Protein AF-A0A2V8G2F6-F1 (afdb_monomer)

Radius of gyration: 14.03 Å; Cα contacts (8 Å, |Δi|>4): 228; chains: 1; bounding box: 32×33×35 Å

Solvent-accessible surface area (backbone atoms only — not comparable to full-atom values): 7040 Å² total; per-residue (Å²): 129,65,71,66,58,60,50,50,53,51,51,52,51,50,36,41,77,71,60,78,42,78,86,69,62,59,50,78,46,72,48,61,94,46,42,44,93,40,75,35,31,38,31,31,35,62,82,81,71,41,81,75,43,78,34,64,50,87,74,31,76,54,9,48,74,60,50,52,82,45,64,42,50,57,74,88,54,50,32,36,55,61,83,57,67,45,78,57,62,73,46,76,55,100,60,41,62,27,32,36,30,41,34,76,36,71,91,45,16,44,40,26,54,85,58,67,41,59,52,60,59,132

Structure (mmCIF, N/CA/C/O backbone):
data_AF-A0A2V8G2F6-F1
#
_entry.id   AF-A0A2V8G2F6-F1
#
loop_
_atom_site.group_PDB
_atom_site.id
_atom_site.type_symbol
_atom_site.label_atom_id
_atom_site.label_alt_id
_atom_site.label_comp_id
_atom_site.label_asym_id
_atom_site.label_entity_id
_atom_site.label_seq_id
_atom_site.pdbx_PDB_ins_code
_atom_site.Cartn_x
_atom_site.Cartn_y
_atom_site.Cartn_z
_atom_site.occupancy
_atom_site.B_iso_or_equiv
_atom_site.auth_seq_id
_atom_site.auth_comp_id
_atom_site.auth_asym_id
_atom_site.auth_atom_id
_atom_site.pdbx_PDB_model_num
ATOM 1 N N . MET A 1 1 ? 5.505 10.254 16.893 1.00 55.22 1 MET A N 1
ATOM 2 C CA . MET A 1 1 ? 5.004 9.137 16.060 1.00 55.22 1 MET A CA 1
ATOM 3 C C . MET A 1 1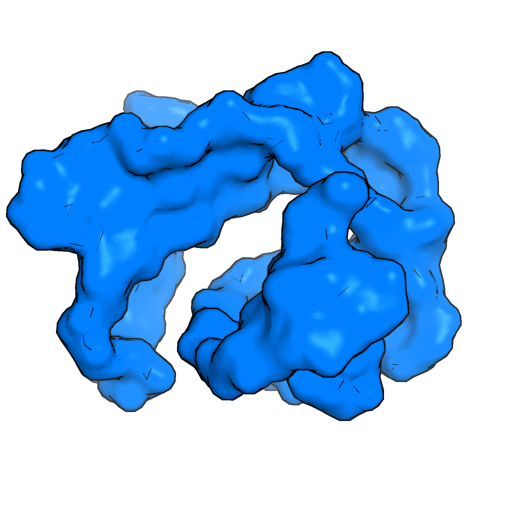 ? 5.912 8.970 14.851 1.00 55.22 1 MET A C 1
ATOM 5 O O . MET A 1 1 ? 6.422 9.984 14.381 1.00 55.22 1 MET A O 1
ATOM 9 N N . PRO A 1 2 ? 6.149 7.742 14.357 1.00 80.44 2 PRO A N 1
ATOM 10 C CA . PRO A 1 2 ? 6.891 7.535 13.115 1.00 80.44 2 PRO A CA 1
ATOM 11 C C . PRO A 1 2 ? 6.259 8.325 11.960 1.00 80.44 2 PRO A C 1
ATOM 13 O O . PRO A 1 2 ? 5.035 8.357 11.828 1.00 80.44 2 PRO A O 1
ATOM 16 N N . LYS A 1 3 ? 7.093 8.954 11.122 1.00 91.44 3 LYS A N 1
ATOM 17 C CA . LYS A 1 3 ? 6.681 9.879 10.047 1.00 91.44 3 LYS A CA 1
ATOM 18 C C . LYS A 1 3 ? 5.606 9.295 9.117 1.00 91.44 3 LYS A C 1
ATOM 20 O O . LYS A 1 3 ? 4.714 10.022 8.689 1.00 91.44 3 LYS A O 1
ATOM 25 N N . VAL A 1 4 ? 5.669 7.991 8.835 1.00 94.00 4 VAL A N 1
ATOM 26 C CA . VAL A 1 4 ? 4.733 7.300 7.933 1.00 94.00 4 VAL A CA 1
ATOM 27 C C . VAL A 1 4 ? 3.283 7.332 8.426 1.00 94.00 4 VAL A C 1
ATOM 29 O O . VAL A 1 4 ? 2.383 7.546 7.623 1.00 94.00 4 VAL A O 1
ATOM 32 N N . PHE A 1 5 ? 3.036 7.210 9.734 1.00 93.81 5 PHE A N 1
ATOM 33 C CA . PHE A 1 5 ? 1.669 7.200 10.269 1.00 93.81 5 PHE A CA 1
ATOM 34 C C . PHE A 1 5 ? 1.022 8.581 10.201 1.00 93.81 5 PHE A C 1
ATOM 36 O O . PHE A 1 5 ? -0.143 8.696 9.832 1.00 93.81 5 PHE A O 1
ATOM 43 N N . SER A 1 6 ? 1.785 9.640 10.483 1.00 93.94 6 SER A N 1
ATOM 44 C CA . SER A 1 6 ? 1.308 11.015 10.311 1.00 93.94 6 SER A CA 1
ATOM 45 C C . SER A 1 6 ? 0.955 11.311 8.851 1.00 93.94 6 SER A C 1
ATOM 47 O O . SER A 1 6 ? -0.083 11.914 8.587 1.00 93.94 6 SER A O 1
ATOM 49 N N . LEU A 1 7 ? 1.774 10.841 7.902 1.00 95.44 7 LEU A N 1
ATOM 50 C CA . LEU A 1 7 ? 1.480 10.963 6.472 1.00 95.44 7 LEU A CA 1
ATOM 51 C C . LEU A 1 7 ? 0.229 10.170 6.076 1.00 95.44 7 LEU A C 1
ATOM 53 O O . LEU A 1 7 ? -0.623 10.705 5.374 1.00 95.44 7 LEU A O 1
ATOM 57 N N . ALA A 1 8 ? 0.090 8.932 6.554 1.00 96.12 8 ALA A N 1
ATOM 58 C CA . ALA A 1 8 ? -1.058 8.083 6.249 1.00 96.12 8 ALA A CA 1
ATOM 59 C C . ALA A 1 8 ? -2.375 8.660 6.790 1.00 96.12 8 ALA A C 1
ATOM 61 O O . ALA A 1 8 ? -3.371 8.690 6.072 1.00 96.12 8 ALA A O 1
ATOM 62 N N . LEU A 1 9 ? -2.378 9.165 8.028 1.00 94.62 9 LEU A N 1
ATOM 63 C CA . LEU A 1 9 ? -3.550 9.808 8.626 1.00 94.62 9 LEU A CA 1
ATOM 64 C C . LEU A 1 9 ? -3.941 11.082 7.874 1.00 94.62 9 LEU A C 1
ATOM 66 O O . LEU A 1 9 ? -5.120 11.288 7.594 1.00 94.62 9 LEU A O 1
ATOM 70 N N . HIS A 1 10 ? -2.959 11.911 7.507 1.00 96.00 10 HIS A N 1
ATOM 71 C CA . HIS A 1 10 ? -3.211 13.108 6.709 1.00 96.00 10 HIS A CA 1
ATOM 72 C C . HIS A 1 10 ? -3.809 12.751 5.342 1.00 96.00 10 HIS A C 1
ATOM 74 O O . HIS A 1 10 ? -4.860 13.270 4.976 1.00 96.00 10 HIS A O 1
ATOM 80 N N . ALA A 1 11 ? -3.195 11.803 4.632 1.00 95.62 11 ALA A N 1
ATOM 81 C CA . ALA A 1 11 ? -3.676 11.300 3.351 1.00 95.62 11 ALA A CA 1
ATOM 82 C C . ALA A 1 11 ? -5.112 10.752 3.426 1.00 95.62 11 ALA A C 1
ATOM 84 O O . ALA A 1 11 ? -5.950 11.092 2.589 1.00 95.62 11 ALA A O 1
ATOM 85 N N . ALA A 1 12 ? -5.413 9.942 4.444 1.00 95.38 12 ALA A N 1
ATOM 86 C CA . ALA A 1 12 ? -6.749 9.397 4.662 1.00 95.38 12 ALA A CA 1
ATOM 87 C C . ALA A 1 12 ? -7.778 10.506 4.933 1.00 95.38 12 ALA A C 1
ATOM 89 O O . ALA A 1 12 ? -8.849 10.512 4.325 1.00 95.38 12 ALA A O 1
ATOM 90 N N . ALA A 1 13 ? -7.442 11.479 5.787 1.00 95.38 13 ALA A N 1
ATOM 91 C CA . ALA A 1 13 ? -8.304 12.624 6.065 1.00 95.38 13 ALA A CA 1
ATOM 92 C C . ALA A 1 13 ? -8.579 13.453 4.800 1.00 95.38 13 ALA A C 1
ATOM 94 O O . ALA A 1 13 ? -9.722 13.834 4.548 1.00 95.38 13 ALA A O 1
ATOM 95 N N . THR A 1 14 ? -7.563 13.680 3.962 1.00 97.12 14 THR A N 1
ATOM 96 C CA . THR A 1 14 ? -7.721 14.369 2.674 1.00 97.12 14 THR A CA 1
ATOM 97 C C . THR A 1 14 ? -8.632 13.597 1.721 1.00 97.12 14 THR A C 1
ATOM 99 O O . THR A 1 14 ? -9.515 14.205 1.119 1.00 97.12 14 THR A O 1
ATOM 102 N N . ALA A 1 15 ? -8.475 12.275 1.603 1.00 96.75 15 ALA A N 1
ATOM 103 C CA . ALA A 1 15 ? -9.334 11.446 0.752 1.00 96.75 15 ALA A CA 1
ATOM 104 C C . ALA A 1 15 ? -10.807 11.484 1.202 1.00 96.75 15 ALA A C 1
ATOM 106 O O . ALA A 1 15 ? -11.713 11.570 0.370 1.00 96.75 15 ALA A O 1
ATOM 107 N N . VAL A 1 16 ? -11.058 11.491 2.516 1.00 96.50 16 VAL A N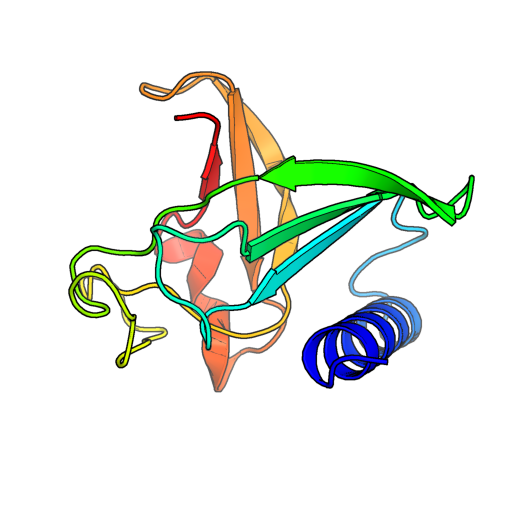 1
ATOM 108 C CA . VAL A 1 16 ? -12.411 11.657 3.075 1.00 96.50 16 VAL A CA 1
ATOM 109 C C . VAL A 1 16 ? -12.961 13.057 2.794 1.00 96.50 16 VAL A C 1
ATOM 111 O O . VAL A 1 16 ? -14.092 13.186 2.326 1.00 96.50 16 VAL A O 1
ATOM 114 N N . ALA A 1 17 ? -12.168 14.111 3.012 1.00 96.94 17 ALA A N 1
ATOM 115 C CA . ALA A 1 17 ? -12.586 15.493 2.761 1.00 96.94 17 ALA A CA 1
ATOM 116 C C . ALA A 1 17 ? -12.942 15.742 1.284 1.00 96.94 17 ALA A C 1
ATOM 118 O O . ALA A 1 17 ? -13.877 16.482 0.981 1.00 96.94 17 ALA A O 1
ATOM 119 N N . ARG A 1 18 ? -12.231 15.078 0.366 1.00 96.50 18 ARG A N 1
ATOM 120 C CA . ARG A 1 18 ? -12.485 15.110 -1.083 1.00 96.50 18 ARG A CA 1
ATOM 121 C C . ARG A 1 18 ? -13.646 14.220 -1.528 1.00 96.50 18 ARG A C 1
ATOM 123 O O . ARG A 1 18 ? -14.039 14.293 -2.686 1.00 96.50 18 ARG A O 1
ATOM 130 N N . ARG A 1 19 ? -14.218 13.424 -0.615 1.00 96.00 19 ARG A N 1
ATOM 131 C CA . ARG A 1 19 ? -15.259 12.415 -0.881 1.00 96.00 19 ARG A CA 1
ATOM 132 C C . ARG A 1 19 ? -14.811 11.294 -1.826 1.00 96.00 19 ARG A C 1
ATOM 134 O O . ARG A 1 19 ? -15.652 10.598 -2.387 1.00 96.00 19 ARG A O 1
ATOM 141 N N . ASP A 1 20 ? -13.504 11.068 -1.949 1.00 95.31 20 ASP A N 1
ATOM 142 C CA . ASP A 1 20 ? -12.953 9.940 -2.710 1.00 95.31 20 ASP A CA 1
ATOM 143 C C . ASP A 1 20 ? -13.276 8.600 -2.015 1.00 95.31 20 ASP A C 1
ATOM 145 O O . ASP A 1 20 ? -13.478 7.563 -2.662 1.00 95.31 20 ASP A O 1
ATOM 149 N N . VAL A 1 21 ? -13.373 8.641 -0.679 1.00 94.00 21 VAL A N 1
ATOM 150 C CA . VAL A 1 21 ? -13.805 7.546 0.198 1.00 94.00 21 VAL A CA 1
ATOM 151 C C . VAL A 1 21 ? -14.800 8.091 1.222 1.00 94.00 21 VAL A C 1
ATOM 153 O O . VAL A 1 21 ? -14.556 9.123 1.840 1.00 94.00 21 VAL A O 1
ATOM 156 N N . THR A 1 22 ? -15.918 7.393 1.430 1.00 92.06 22 THR A N 1
ATOM 157 C CA . THR A 1 22 ? -16.924 7.769 2.438 1.00 92.06 22 THR A CA 1
ATOM 158 C C . THR A 1 22 ? -16.854 6.800 3.613 1.00 92.06 22 THR A C 1
ATOM 160 O O . THR A 1 22 ? -17.004 5.599 3.413 1.00 92.06 22 THR A O 1
ATOM 163 N N . SER A 1 23 ? -16.624 7.322 4.823 1.00 89.62 23 SER A N 1
ATOM 164 C CA . SER A 1 23 ? -16.613 6.562 6.086 1.00 89.62 23 SER A CA 1
ATOM 165 C C . SER A 1 23 ? -15.805 5.251 6.029 1.00 89.62 23 SER A C 1
ATOM 167 O O . SER A 1 23 ? -16.376 4.173 6.223 1.00 89.62 23 SER A O 1
ATOM 169 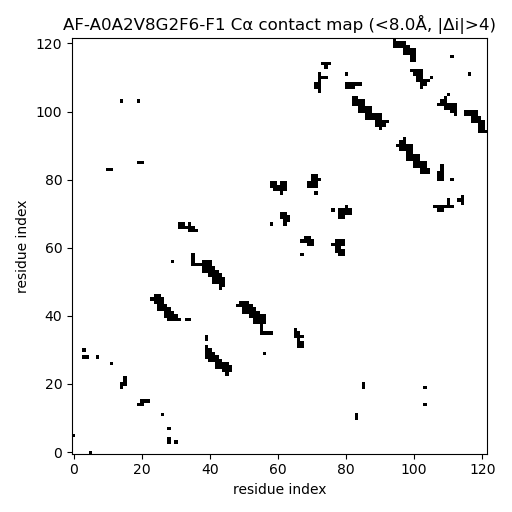N N . PRO A 1 24 ? -14.486 5.312 5.749 1.00 93.38 24 PRO A N 1
ATOM 170 C CA . PRO A 1 24 ? -13.653 4.115 5.675 1.00 93.38 24 PRO A CA 1
ATOM 171 C C . PRO A 1 24 ? -13.697 3.337 6.994 1.00 93.38 24 PRO A C 1
ATOM 173 O O . PRO A 1 24 ? -13.551 3.913 8.069 1.00 93.38 24 PRO A O 1
ATOM 176 N N . ALA A 1 25 ? -13.882 2.019 6.909 1.00 94.69 25 ALA A N 1
ATOM 177 C CA . ALA A 1 25 ? -13.861 1.148 8.084 1.00 94.69 25 ALA A CA 1
ATOM 178 C C . ALA A 1 25 ? -12.433 0.885 8.582 1.00 94.69 25 ALA A C 1
ATOM 180 O O . ALA A 1 25 ? -12.215 0.748 9.779 1.00 94.69 25 ALA A O 1
ATOM 181 N N . THR A 1 26 ? -11.461 0.837 7.668 1.00 96.88 26 THR A N 1
ATOM 182 C CA . THR A 1 26 ? -10.070 0.492 7.978 1.00 96.88 26 THR A CA 1
ATOM 183 C C . THR A 1 26 ? -9.082 1.423 7.291 1.00 96.88 26 THR A C 1
ATOM 185 O O . THR A 1 26 ? -9.335 1.871 6.170 1.00 96.88 26 THR A O 1
ATOM 188 N N . LEU A 1 27 ? -7.915 1.624 7.904 1.00 97.50 27 LEU A N 1
ATOM 189 C CA . LEU A 1 27 ? -6.749 2.257 7.286 1.00 97.50 27 LEU A CA 1
ATOM 190 C C . LEU A 1 27 ? -5.617 1.239 7.162 1.00 97.50 27 LEU A C 1
ATOM 192 O O . LEU A 1 27 ? -5.140 0.715 8.165 1.00 97.50 27 LEU A O 1
ATOM 196 N N . THR A 1 28 ? -5.172 0.985 5.932 1.00 97.75 28 THR A N 1
ATOM 197 C CA . THR A 1 28 ? -3.990 0.156 5.660 1.00 97.75 28 THR A CA 1
ATOM 198 C C . THR A 1 28 ? -2.786 1.045 5.372 1.00 97.75 28 THR A C 1
ATOM 200 O O . THR A 1 28 ? -2.868 1.945 4.538 1.00 97.75 28 THR A O 1
ATOM 203 N N . VAL A 1 29 ? -1.664 0.786 6.039 1.00 98.12 29 VAL A N 1
ATOM 204 C CA . VAL A 1 29 ? -0.415 1.541 5.896 1.00 98.12 29 VAL A CA 1
ATOM 205 C C . VAL A 1 29 ? 0.702 0.588 5.499 1.00 98.12 29 VAL A C 1
ATOM 207 O O . VAL A 1 29 ? 0.917 -0.413 6.177 1.00 98.12 29 VAL A O 1
ATOM 210 N N . ILE A 1 30 ? 1.431 0.912 4.428 1.00 98.00 30 ILE A N 1
ATOM 211 C CA . ILE A 1 30 ? 2.647 0.197 4.028 1.00 98.00 30 ILE A CA 1
ATOM 212 C C . ILE A 1 30 ? 3.830 1.163 4.045 1.00 98.00 30 ILE A C 1
ATOM 214 O O . ILE A 1 30 ? 3.822 2.166 3.335 1.00 98.00 30 ILE A O 1
ATOM 218 N N . ASP A 1 31 ? 4.864 0.851 4.825 1.00 97.88 31 ASP A N 1
ATOM 219 C CA . ASP A 1 31 ? 6.090 1.648 4.893 1.00 97.88 31 ASP A CA 1
ATOM 220 C C . ASP A 1 31 ? 7.199 1.052 4.020 1.00 97.88 31 ASP A C 1
ATOM 222 O O . ASP A 1 31 ? 8.010 0.231 4.456 1.00 97.88 31 ASP A O 1
ATOM 226 N N . PHE A 1 32 ? 7.265 1.499 2.767 1.00 97.50 32 PHE A N 1
ATOM 227 C CA . PHE A 1 32 ? 8.306 1.065 1.837 1.00 97.50 32 PHE A CA 1
ATOM 228 C C . PHE A 1 32 ? 9.704 1.635 2.126 1.00 97.50 32 PHE A C 1
ATOM 230 O O . PHE A 1 32 ? 10.655 1.200 1.480 1.00 97.50 32 PHE A O 1
ATOM 237 N N . SER A 1 33 ? 9.877 2.520 3.118 1.00 97.00 33 SER A N 1
ATOM 238 C CA . SER A 1 33 ? 11.221 2.906 3.583 1.00 97.00 33 SER A CA 1
ATOM 239 C C . SER A 1 33 ? 11.923 1.785 4.361 1.00 97.00 33 SER A C 1
ATOM 241 O O . SER A 1 33 ? 13.129 1.846 4.600 1.00 97.00 33 SER A O 1
ATOM 243 N N . ARG A 1 34 ? 11.181 0.733 4.730 1.00 97.62 34 ARG A N 1
ATOM 244 C CA . ARG A 1 34 ? 11.683 -0.428 5.466 1.00 97.62 34 ARG A CA 1
ATOM 245 C C . ARG A 1 34 ? 11.867 -1.643 4.548 1.00 97.62 34 ARG A C 1
ATOM 247 O O . ARG A 1 34 ? 11.091 -1.812 3.604 1.00 97.62 34 ARG A O 1
ATOM 254 N N . PRO A 1 35 ? 12.839 -2.537 4.813 1.00 98.00 35 PRO A N 1
ATOM 255 C CA . PRO A 1 35 ? 13.031 -3.759 4.030 1.00 98.00 35 PRO A CA 1
ATOM 256 C C . PRO A 1 35 ? 11.835 -4.723 4.122 1.00 98.00 35 PRO A C 1
ATOM 258 O O . PRO A 1 35 ? 11.149 -4.774 5.143 1.00 98.00 35 PRO A O 1
ATOM 261 N N . SER A 1 36 ? 11.616 -5.542 3.088 1.00 97.62 36 SER A N 1
ATOM 262 C CA . SER A 1 36 ? 10.536 -6.546 3.016 1.00 97.62 36 SER A CA 1
ATOM 263 C C . SER A 1 36 ? 10.625 -7.647 4.068 1.00 97.62 36 SER A C 1
ATOM 265 O O . SER A 1 36 ? 9.650 -8.352 4.295 1.00 97.62 36 SER A O 1
ATOM 267 N N . THR A 1 37 ? 11.782 -7.788 4.709 1.00 97.75 37 THR A N 1
ATOM 268 C CA . THR A 1 37 ? 12.042 -8.715 5.816 1.00 97.75 37 THR A CA 1
ATOM 269 C C . THR A 1 37 ? 11.630 -8.154 7.176 1.00 97.75 37 THR A C 1
ATOM 271 O O . THR A 1 37 ? 11.847 -8.801 8.196 1.00 97.75 37 THR A O 1
ATOM 274 N N . THR A 1 38 ? 11.057 -6.950 7.217 1.00 97.81 38 THR A N 1
ATOM 275 C CA . THR A 1 38 ? 10.576 -6.316 8.446 1.00 97.81 38 THR A CA 1
ATOM 276 C C . THR A 1 38 ? 9.086 -6.031 8.349 1.00 97.81 38 THR A C 1
ATOM 278 O O . THR A 1 38 ? 8.585 -5.711 7.268 1.00 97.81 38 THR A O 1
ATOM 281 N N . ARG A 1 39 ? 8.376 -6.145 9.481 1.00 97.81 39 ARG A N 1
ATOM 282 C CA . ARG A 1 39 ? 6.949 -5.814 9.560 1.00 97.81 39 ARG A CA 1
ATOM 283 C C . ARG A 1 39 ? 6.752 -4.357 9.180 1.00 97.81 39 ARG A C 1
ATOM 285 O O . ARG A 1 39 ? 7.282 -3.469 9.848 1.00 97.81 39 ARG A O 1
ATOM 292 N N . ARG A 1 40 ? 6.062 -4.140 8.067 1.00 97.81 40 ARG A N 1
ATOM 293 C CA . ARG A 1 40 ? 5.901 -2.825 7.436 1.00 97.81 40 ARG A CA 1
ATOM 294 C C . ARG A 1 40 ? 4.515 -2.628 6.831 1.00 97.81 40 ARG A C 1
ATOM 296 O O . ARG A 1 40 ? 4.331 -1.673 6.087 1.00 97.81 40 ARG A O 1
ATOM 303 N N . LEU A 1 41 ? 3.590 -3.544 7.108 1.00 98.06 41 LEU A N 1
ATOM 304 C CA . LEU A 1 41 ? 2.171 -3.449 6.806 1.00 98.06 41 LEU A CA 1
ATOM 305 C C . LEU A 1 41 ? 1.418 -3.363 8.130 1.00 98.06 41 LEU A C 1
ATOM 307 O O . LEU A 1 41 ? 1.611 -4.217 8.992 1.00 98.06 41 LEU A O 1
ATOM 311 N N . TRP A 1 42 ? 0.540 -2.374 8.256 1.00 98.19 42 TRP A N 1
ATOM 312 C CA . TRP A 1 42 ? -0.394 -2.261 9.370 1.00 98.19 42 TRP A CA 1
ATOM 313 C C . TRP A 1 42 ? -1.809 -2.058 8.847 1.00 98.19 42 TRP A C 1
ATOM 315 O O . TRP A 1 42 ? -2.006 -1.313 7.886 1.00 98.19 42 TRP A O 1
ATOM 325 N N . VAL A 1 43 ? -2.788 -2.678 9.497 1.00 97.69 43 VAL A N 1
ATOM 326 C CA . VAL A 1 43 ? -4.213 -2.419 9.266 1.00 97.69 43 VAL A CA 1
ATOM 327 C C . VAL A 1 43 ? -4.835 -1.989 10.581 1.00 97.69 43 VAL A C 1
ATOM 329 O O . VAL A 1 43 ? -4.754 -2.716 11.568 1.00 97.69 43 VAL A O 1
ATOM 332 N N . TYR A 1 44 ? -5.456 -0.817 10.581 1.00 97.62 44 TYR A N 1
ATOM 333 C CA . TYR A 1 44 ? -6.187 -0.276 11.720 1.00 97.62 44 TYR A CA 1
ATOM 334 C C . TYR A 1 44 ? -7.683 -0.318 11.453 1.00 97.62 44 TYR A C 1
ATOM 336 O O . TYR A 1 44 ? -8.111 0.024 10.348 1.00 97.62 44 TYR A O 1
ATOM 344 N N . ASP A 1 45 ? -8.464 -0.671 12.468 1.00 96.94 45 ASP A N 1
ATOM 345 C CA . ASP A 1 45 ? -9.900 -0.419 12.489 1.00 96.94 45 ASP A CA 1
ATOM 346 C C . ASP A 1 45 ? -10.129 1.044 12.891 1.00 96.94 45 ASP A C 1
ATOM 348 O O . ASP A 1 45 ? -9.650 1.511 13.925 1.00 96.94 45 ASP A O 1
ATOM 352 N N . LEU A 1 46 ? -10.825 1.802 12.045 1.00 94.56 46 LEU A N 1
ATOM 353 C CA . LEU A 1 46 ? -11.057 3.232 12.253 1.00 94.56 46 LEU A CA 1
ATOM 354 C C . LEU A 1 46 ? -12.269 3.526 13.142 1.00 94.56 46 LEU A C 1
ATOM 356 O O . LEU A 1 46 ? -12.502 4.685 13.467 1.00 94.56 46 LEU A O 1
ATOM 360 N N . ARG A 1 47 ? -13.047 2.514 13.535 1.00 93.00 47 ARG A N 1
ATOM 361 C CA . ARG A 1 47 ? -14.155 2.654 14.487 1.00 93.00 47 ARG A CA 1
ATOM 362 C C . ARG A 1 47 ? -13.679 2.410 15.913 1.00 93.00 47 ARG A C 1
ATOM 364 O O . ARG A 1 47 ? -14.022 3.192 16.792 1.00 93.00 47 ARG A O 1
ATOM 371 N N . SER A 1 48 ? -12.903 1.347 16.139 1.00 96.06 48 SER A N 1
ATOM 372 C CA . SER A 1 48 ? -12.332 1.044 17.460 1.00 96.06 48 SER A CA 1
ATOM 373 C C . SER A 1 48 ? -10.996 1.744 17.720 1.00 96.06 48 SER A C 1
ATOM 375 O O . SER A 1 48 ? -10.579 1.847 18.869 1.00 96.06 48 SER A O 1
ATOM 377 N N . HIS A 1 49 ? -10.344 2.261 16.672 1.00 93.25 49 HIS A N 1
ATOM 378 C CA . HIS A 1 49 ? -8.985 2.816 16.714 1.00 93.25 49 HIS A CA 1
ATOM 379 C C . HIS A 1 49 ? -7.915 1.787 17.116 1.00 93.25 49 HIS A C 1
ATOM 381 O O . HIS A 1 49 ? -6.857 2.148 17.637 1.00 93.25 49 HIS A O 1
ATOM 387 N N . GLU A 1 50 ? -8.166 0.505 16.857 1.00 97.06 50 GLU A N 1
ATOM 388 C CA . GLU A 1 50 ? -7.263 -0.583 17.222 1.00 97.06 50 GLU A CA 1
ATOM 389 C C . GLU A 1 50 ? -6.436 -1.074 16.033 1.00 97.06 50 GLU A C 1
ATOM 391 O O . GLU A 1 50 ? -6.851 -1.025 14.871 1.00 97.06 50 GLU A O 1
ATOM 396 N N . LEU A 1 51 ? -5.239 -1.574 16.338 1.00 97.44 51 LEU A N 1
ATOM 397 C CA . LEU A 1 51 ? -4.408 -2.294 15.383 1.00 97.44 51 LEU A CA 1
ATOM 398 C C . LEU A 1 51 ? -4.979 -3.704 15.187 1.00 97.44 51 LEU A C 1
ATOM 400 O O . LEU A 1 51 ? -4.997 -4.499 16.121 1.00 97.44 51 LEU A O 1
ATOM 404 N N . VAL A 1 52 ? -5.400 -4.013 13.964 1.00 97.88 52 VAL A N 1
ATOM 405 C CA . VAL A 1 52 ? -5.979 -5.311 13.588 1.00 97.88 52 VAL A CA 1
ATOM 406 C C . VAL A 1 52 ? -4.915 -6.260 13.046 1.00 97.88 52 VAL A C 1
ATOM 408 O O . VAL A 1 52 ? -4.953 -7.458 13.312 1.00 97.88 52 VAL A O 1
ATOM 411 N N . LEU A 1 53 ? -3.960 -5.735 12.275 1.00 97.06 53 LEU A N 1
ATOM 412 C CA . LEU A 1 53 ? -2.900 -6.525 11.652 1.00 97.06 53 LEU A CA 1
ATOM 413 C C . LEU A 1 53 ? -1.586 -5.758 11.665 1.00 97.06 53 LEU A C 1
ATOM 415 O O . LEU A 1 53 ? -1.553 -4.588 11.294 1.00 97.06 53 LEU A O 1
ATOM 419 N N . GLU A 1 54 ? -0.503 -6.453 11.996 1.00 97.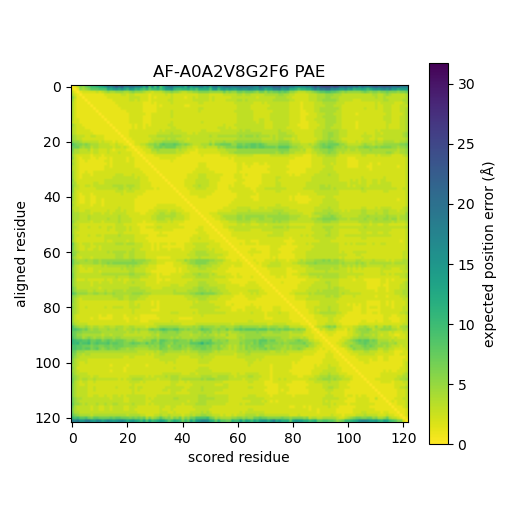88 54 GLU A N 1
ATOM 420 C CA . GLU A 1 54 ? 0.864 -6.031 11.717 1.00 97.88 54 GLU A CA 1
ATOM 421 C C . GLU A 1 54 ? 1.617 -7.187 11.053 1.00 97.88 54 GLU A C 1
ATOM 423 O O . GLU A 1 54 ? 1.786 -8.245 11.661 1.00 97.88 54 GLU A O 1
ATOM 428 N N . ASP A 1 55 ? 2.096 -6.985 9.825 1.00 97.44 55 ASP A N 1
ATOM 429 C CA . ASP A 1 55 ? 2.701 -8.071 9.053 1.00 97.44 55 ASP A CA 1
ATOM 430 C C . ASP A 1 55 ? 3.821 -7.620 8.096 1.00 97.44 55 ASP A C 1
ATOM 432 O O . ASP A 1 55 ? 4.129 -6.433 7.914 1.00 97.44 55 ASP A O 1
ATOM 436 N N . LEU A 1 56 ? 4.478 -8.612 7.502 1.00 97.75 56 LEU A N 1
ATOM 437 C CA . LEU A 1 56 ? 5.327 -8.485 6.330 1.00 97.75 56 LEU A CA 1
ATOM 438 C C . LEU A 1 56 ? 4.465 -8.214 5.090 1.00 97.75 56 LEU A C 1
ATOM 440 O O . LEU A 1 56 ? 3.308 -8.608 4.998 1.00 97.75 56 LEU A O 1
ATOM 444 N N . VAL A 1 57 ? 5.055 -7.562 4.091 1.00 97.56 57 VAL A N 1
ATOM 445 C CA . VAL A 1 57 ? 4.418 -7.384 2.780 1.00 97.56 57 VAL A CA 1
ATOM 446 C C . VAL A 1 57 ? 5.482 -7.297 1.700 1.00 97.56 57 VAL A C 1
ATOM 448 O O . VAL A 1 57 ? 6.542 -6.688 1.896 1.00 97.56 57 VAL A O 1
ATOM 451 N N . SER A 1 58 ? 5.216 -7.912 0.553 1.00 95.94 58 SER A N 1
ATOM 452 C CA . SER A 1 58 ? 6.079 -7.860 -0.624 1.00 95.94 58 SER A CA 1
ATOM 453 C C . SER A 1 58 ? 5.909 -6.538 -1.390 1.00 95.94 58 SER A C 1
ATOM 455 O O . SER A 1 58 ? 5.110 -5.675 -1.033 1.00 95.94 58 SER A O 1
ATOM 457 N N . HIS A 1 59 ? 6.719 -6.337 -2.424 1.00 97.44 59 HIS A N 1
ATOM 458 C CA . HIS A 1 59 ? 6.553 -5.253 -3.391 1.00 97.44 59 HIS A CA 1
ATOM 459 C C . HIS A 1 59 ? 6.801 -5.797 -4.800 1.00 97.44 59 HIS A C 1
ATOM 461 O O . HIS A 1 59 ? 7.282 -6.922 -4.963 1.00 97.44 59 HIS A O 1
ATOM 467 N N . GLY A 1 60 ? 6.466 -5.012 -5.824 1.00 96.69 60 GLY A N 1
ATOM 468 C CA . GLY A 1 60 ? 6.655 -5.412 -7.215 1.00 96.69 60 GLY A CA 1
ATOM 469 C C . GLY A 1 60 ? 8.120 -5.733 -7.526 1.00 96.69 60 GLY A C 1
ATOM 470 O O . GLY A 1 60 ? 9.018 -5.003 -7.120 1.00 96.69 60 GLY A O 1
ATOM 471 N N . ARG A 1 61 ? 8.379 -6.807 -8.282 1.00 96.44 61 ARG A N 1
ATOM 472 C CA . ARG A 1 61 ? 9.743 -7.276 -8.611 1.00 96.44 61 ARG A CA 1
ATOM 473 C C . ARG A 1 61 ? 10.630 -6.217 -9.282 1.00 96.44 61 ARG A C 1
ATOM 475 O O . ARG A 1 61 ? 11.847 -6.329 -9.239 1.00 96.44 61 ARG A O 1
ATOM 482 N N . GLY A 1 62 ? 10.024 -5.220 -9.932 1.00 97.44 62 GLY A N 1
ATOM 483 C CA . GLY A 1 62 ? 10.736 -4.116 -10.572 1.00 97.44 62 GLY A CA 1
ATOM 484 C C . GLY A 1 62 ? 11.166 -3.010 -9.605 1.00 97.44 62 GLY A C 1
ATOM 485 O O . GLY A 1 62 ? 11.837 -2.077 -10.035 1.00 97.44 62 GLY A O 1
ATOM 486 N N . SER A 1 63 ? 10.761 -3.066 -8.330 1.00 98.12 63 SER A N 1
ATOM 487 C CA . SER A 1 63 ? 10.984 -1.994 -7.348 1.00 98.12 63 SER A CA 1
ATOM 488 C C . SER A 1 63 ? 12.312 -2.080 -6.605 1.00 98.12 63 SER A C 1
ATOM 490 O O . SER A 1 63 ? 12.676 -1.124 -5.928 1.00 98.12 63 SER A O 1
ATOM 492 N N . GLY A 1 64 ? 13.041 -3.188 -6.716 1.00 97.12 64 GLY A N 1
ATOM 493 C CA . GLY A 1 64 ? 14.283 -3.422 -5.984 1.00 97.12 64 GLY A CA 1
ATOM 494 C C . GLY A 1 64 ? 14.374 -4.855 -5.468 1.00 97.12 64 GLY A C 1
ATOM 495 O O . GLY A 1 64 ? 13.659 -5.741 -5.932 1.00 97.12 64 GLY A O 1
ATOM 496 N N . ARG A 1 65 ? 15.290 -5.081 -4.518 1.00 96.12 65 ARG A N 1
ATOM 497 C CA . ARG A 1 65 ? 15.458 -6.374 -3.833 1.00 96.12 65 ARG A CA 1
ATOM 498 C C . ARG A 1 65 ? 14.759 -6.342 -2.474 1.00 96.12 65 ARG A C 1
ATOM 500 O O . ARG A 1 65 ? 13.551 -6.222 -2.401 1.00 96.12 65 ARG A O 1
ATOM 507 N N . THR A 1 66 ? 15.500 -6.436 -1.374 1.00 97.38 66 THR A N 1
ATOM 508 C CA . THR A 1 66 ? 14.914 -6.412 -0.026 1.00 97.38 66 THR A CA 1
ATOM 509 C C . THR A 1 66 ? 14.311 -5.043 0.297 1.00 97.38 66 THR A C 1
ATOM 511 O O . THR A 1 66 ? 13.228 -4.949 0.873 1.00 97.38 66 THR A O 1
ATOM 514 N N . LEU A 1 67 ? 14.995 -3.968 -0.096 1.00 98.19 67 LEU A N 1
ATOM 515 C CA . LEU A 1 67 ? 14.508 -2.600 0.030 1.00 98.19 67 LEU A CA 1
ATOM 516 C C . LEU A 1 67 ? 14.059 -2.104 -1.353 1.00 98.19 67 LEU A C 1
ATOM 518 O O . LEU A 1 67 ? 14.867 -2.158 -2.286 1.00 98.19 67 LEU A O 1
ATOM 522 N N . PRO A 1 68 ? 12.803 -1.649 -1.511 1.00 98.06 68 PRO A N 1
ATOM 523 C CA . PRO A 1 68 ? 12.366 -1.044 -2.755 1.00 98.06 68 PRO A CA 1
ATOM 524 C C . PRO A 1 68 ? 12.919 0.382 -2.862 1.00 98.06 68 PRO A C 1
ATOM 526 O O . PRO A 1 68 ? 12.815 1.173 -1.929 1.00 98.06 68 PRO A O 1
ATOM 529 N N . THR A 1 69 ? 13.497 0.714 -4.008 1.00 97.94 69 THR A N 1
ATOM 530 C CA . THR A 1 69 ? 14.065 2.036 -4.314 1.00 97.94 69 THR A CA 1
ATOM 531 C C . THR A 1 69 ? 13.441 2.670 -5.554 1.00 97.94 69 THR A C 1
ATOM 533 O O . THR A 1 69 ? 13.695 3.838 -5.834 1.00 97.94 69 THR A O 1
ATOM 536 N N . MET A 1 70 ? 12.617 1.920 -6.291 1.00 97.94 70 MET A N 1
ATOM 537 C CA . MET A 1 70 ? 11.962 2.373 -7.515 1.00 97.94 70 MET A CA 1
ATOM 538 C C . MET A 1 70 ? 10.462 2.104 -7.464 1.00 97.94 70 MET A C 1
ATOM 540 O O . MET A 1 70 ? 10.006 1.040 -7.037 1.00 97.94 70 MET A O 1
ATOM 544 N N . PHE A 1 71 ? 9.694 3.068 -7.949 1.00 98.38 71 PHE A N 1
ATOM 545 C CA . PHE A 1 71 ? 8.243 3.012 -8.025 1.00 98.38 71 PHE A CA 1
ATOM 546 C C . PHE A 1 71 ? 7.812 3.648 -9.336 1.00 98.38 71 PHE A C 1
ATOM 548 O O . PHE A 1 71 ? 8.462 4.573 -9.820 1.00 98.38 71 PHE A O 1
ATOM 555 N N . SER A 1 72 ? 6.707 3.177 -9.895 1.00 98.00 72 SER A N 1
ATOM 556 C CA . SER A 1 72 ? 6.209 3.703 -11.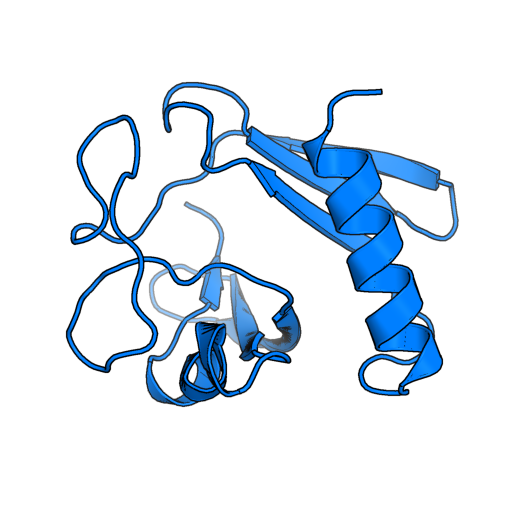162 1.00 98.00 72 SER A CA 1
ATOM 557 C C . SER A 1 72 ? 4.692 3.626 -11.211 1.00 98.00 72 SER A C 1
ATOM 559 O O . SER A 1 72 ? 4.075 2.796 -10.536 1.00 98.00 72 SER A O 1
ATOM 561 N N . ASN A 1 73 ? 4.103 4.511 -12.012 1.00 97.56 73 ASN A N 1
ATOM 562 C CA . ASN A 1 73 ? 2.703 4.490 -12.423 1.00 97.56 73 ASN A CA 1
ATOM 563 C C . ASN A 1 73 ? 2.524 3.832 -13.807 1.00 97.56 73 ASN A C 1
ATOM 565 O O . ASN A 1 73 ? 1.411 3.754 -14.314 1.00 97.56 73 ASN A O 1
ATOM 569 N N . ASP A 1 74 ? 3.601 3.361 -14.436 1.00 97.31 74 ASP A N 1
ATOM 570 C CA . ASP A 1 74 ? 3.589 2.889 -15.817 1.00 97.31 74 ASP A CA 1
ATOM 571 C C . ASP A 1 74 ? 3.167 1.419 -15.913 1.00 97.31 74 ASP A C 1
ATOM 573 O O . ASP A 1 74 ? 3.659 0.568 -15.149 1.00 97.31 74 ASP A O 1
ATOM 577 N N . PRO A 1 75 ? 2.280 1.081 -16.864 1.00 96.19 75 PRO A N 1
ATOM 578 C CA . PRO A 1 75 ? 1.991 -0.298 -17.230 1.00 96.19 75 PRO A CA 1
ATOM 579 C C . PRO A 1 75 ? 3.256 -1.083 -17.583 1.00 96.19 75 PRO A C 1
ATOM 581 O O . PRO A 1 75 ? 4.202 -0.552 -18.154 1.00 96.19 75 PRO A O 1
ATOM 584 N N . GLY A 1 76 ? 3.295 -2.359 -17.198 1.00 95.81 76 GLY A N 1
ATOM 585 C CA . GLY A 1 76 ? 4.423 -3.249 -17.499 1.00 95.81 76 GLY A CA 1
ATOM 586 C C . GLY A 1 76 ? 5.703 -3.022 -16.680 1.00 95.81 76 GLY A C 1
ATOM 587 O O . GLY A 1 76 ? 6.578 -3.882 -16.705 1.00 95.81 76 GLY A O 1
ATOM 588 N N . SER A 1 77 ? 5.809 -1.949 -15.885 1.00 96.94 77 SER A N 1
ATOM 589 C CA . SER A 1 77 ? 6.994 -1.685 -15.040 1.00 96.94 77 SER A CA 1
ATOM 590 C C . SER A 1 77 ? 7.270 -2.773 -13.996 1.00 96.94 77 SER A C 1
ATOM 592 O O . SER A 1 77 ? 8.389 -2.896 -13.501 1.00 96.94 77 SER A O 1
ATOM 594 N N . ASN A 1 78 ? 6.250 -3.555 -13.622 1.00 96.56 78 ASN A N 1
ATOM 595 C CA . ASN A 1 78 ? 6.290 -4.523 -12.520 1.00 96.56 78 ASN A CA 1
ATOM 596 C C . ASN A 1 78 ? 6.745 -3.921 -11.174 1.00 96.56 78 ASN A C 1
ATOM 598 O O . ASN A 1 78 ? 7.159 -4.654 -10.272 1.00 96.56 78 ASN A O 1
ATOM 602 N N . GLN A 1 79 ? 6.688 -2.596 -11.048 1.00 98.19 79 GLN A N 1
ATOM 603 C CA . GLN A 1 79 ? 7.017 -1.842 -9.846 1.00 98.19 79 GLN A CA 1
ATOM 604 C C . GLN A 1 79 ? 5.772 -1.632 -8.995 1.00 98.19 79 GLN A C 1
ATOM 606 O O . GLN A 1 79 ? 4.674 -1.427 -9.517 1.00 98.19 79 GLN A O 1
ATOM 611 N N . SER A 1 80 ? 5.947 -1.611 -7.678 1.00 97.81 80 SER A N 1
ATOM 612 C CA . SER A 1 80 ? 4.950 -1.015 -6.794 1.00 97.81 80 SER A CA 1
ATOM 613 C C . SER A 1 80 ? 4.735 0.459 -7.152 1.00 97.81 80 SER A C 1
ATOM 615 O O . SER A 1 80 ? 5.607 1.121 -7.716 1.00 97.81 80 SER A O 1
ATOM 617 N N . SER A 1 81 ? 3.562 0.975 -6.808 1.00 97.62 81 SER A N 1
ATOM 618 C CA . SER A 1 81 ? 3.221 2.389 -6.929 1.00 97.62 81 SER A CA 1
ATOM 619 C C . SER A 1 81 ? 3.006 2.958 -5.530 1.00 97.62 81 SER A C 1
ATOM 621 O O . SER A 1 81 ? 2.493 2.260 -4.654 1.00 97.62 81 SER A O 1
ATOM 623 N N . LEU A 1 82 ? 3.473 4.184 -5.305 1.00 97.06 82 LEU A N 1
ATOM 624 C CA . LEU A 1 82 ? 3.297 4.889 -4.036 1.00 97.06 82 LEU A CA 1
ATOM 625 C C . LEU A 1 82 ? 1.926 5.565 -3.977 1.00 97.06 82 LEU A C 1
ATOM 627 O O . LEU A 1 82 ? 1.161 5.534 -4.936 1.00 97.06 82 LEU A O 1
ATOM 631 N N . GLY A 1 83 ? 1.641 6.209 -2.851 1.00 96.69 83 GLY A N 1
ATOM 632 C CA . GLY A 1 83 ? 0.507 7.112 -2.742 1.00 96.69 83 GLY A CA 1
ATOM 633 C C . GLY A 1 83 ? -0.741 6.494 -2.130 1.00 96.69 83 GLY A C 1
ATOM 634 O O . GLY A 1 83 ? -0.707 5.409 -1.545 1.00 96.69 83 GLY A O 1
ATOM 635 N N . VAL A 1 84 ? -1.846 7.225 -2.244 1.00 97.62 84 VAL A N 1
ATOM 636 C CA . VAL A 1 84 ? -3.124 6.874 -1.610 1.00 97.62 84 VAL A CA 1
ATOM 637 C C . VAL A 1 84 ? -3.964 5.998 -2.528 1.00 97.62 84 VAL A C 1
ATOM 639 O O . VAL A 1 84 ? -4.210 6.352 -3.683 1.00 97.62 84 VAL A O 1
ATOM 642 N N . PHE A 1 85 ? -4.443 4.876 -1.995 1.00 97.94 85 PHE A N 1
ATOM 643 C CA . PHE A 1 85 ? -5.331 3.954 -2.695 1.00 97.94 85 PHE A CA 1
ATOM 644 C C . PHE A 1 85 ? -6.661 3.826 -1.96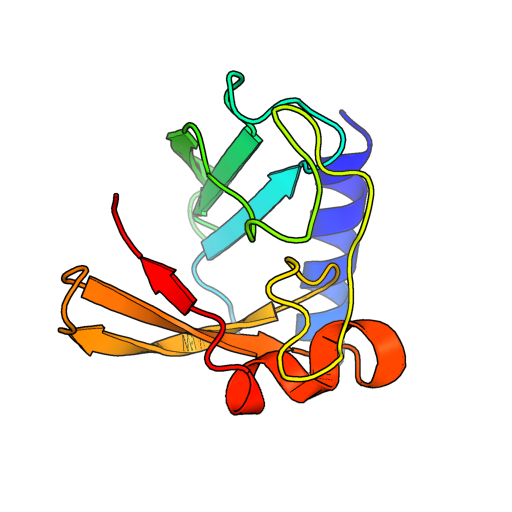0 1.00 97.94 85 PHE A C 1
ATOM 646 O O . PHE A 1 85 ? -6.705 3.807 -0.729 1.00 97.94 85 PHE A O 1
ATOM 653 N N . ARG A 1 86 ? -7.736 3.652 -2.727 1.00 97.12 86 ARG A N 1
ATOM 654 C CA . ARG A 1 86 ? -9.015 3.149 -2.234 1.00 97.12 86 ARG A CA 1
ATOM 655 C C . ARG A 1 86 ? -9.112 1.658 -2.537 1.00 97.12 86 ARG A C 1
ATOM 657 O O . ARG A 1 86 ? -8.914 1.241 -3.679 1.00 97.12 86 ARG A O 1
ATOM 664 N N . THR A 1 87 ? -9.454 0.861 -1.530 1.00 95.19 87 THR A N 1
ATOM 665 C CA . THR A 1 87 ? -9.862 -0.531 -1.736 1.00 95.19 87 THR A CA 1
ATOM 666 C C . THR A 1 87 ? -11.245 -0.559 -2.379 1.00 95.19 87 THR A C 1
ATOM 668 O O . THR A 1 87 ? -12.189 0.060 -1.894 1.00 95.19 87 THR A O 1
ATOM 671 N N . ALA A 1 88 ? -11.343 -1.248 -3.507 1.00 91.56 88 ALA A N 1
ATOM 672 C CA . ALA A 1 88 ? -12.569 -1.412 -4.268 1.00 91.56 88 ALA A CA 1
ATOM 673 C C . ALA A 1 88 ? -13.070 -2.859 -4.120 1.00 91.56 88 ALA A C 1
ATOM 675 O O . ALA A 1 88 ? -13.058 -3.418 -3.025 1.00 91.56 8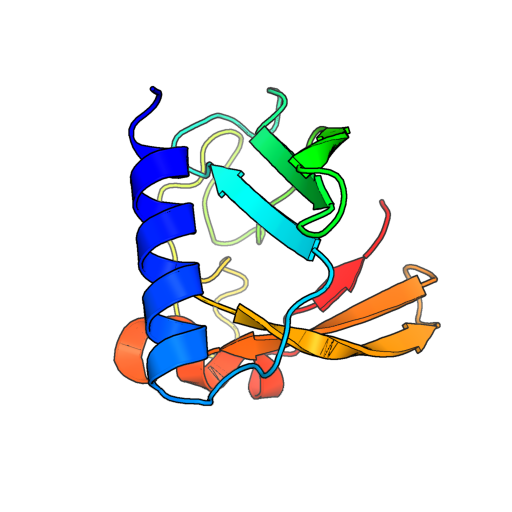8 ALA A O 1
ATOM 676 N N . ASP A 1 89 ? -13.504 -3.473 -5.218 1.00 92.62 89 ASP A N 1
ATOM 677 C CA . ASP A 1 89 ? -14.129 -4.791 -5.209 1.00 92.62 89 ASP A CA 1
ATOM 678 C C . ASP A 1 89 ? -13.165 -5.899 -4.776 1.00 92.62 89 ASP A C 1
ATOM 680 O O . ASP A 1 89 ? -12.022 -5.994 -5.252 1.00 92.62 89 ASP A O 1
ATOM 684 N N . ALA A 1 90 ? -13.680 -6.788 -3.933 1.00 93.81 90 ALA A N 1
ATOM 685 C CA . ALA A 1 90 ? -13.056 -8.062 -3.637 1.00 93.81 90 ALA A CA 1
ATOM 686 C C . ALA A 1 90 ? -13.308 -9.071 -4.765 1.00 93.81 90 ALA A C 1
ATOM 688 O O . ALA A 1 90 ? -14.354 -9.063 -5.415 1.00 93.81 90 ALA A O 1
ATOM 689 N N . TYR A 1 91 ? -12.357 -9.968 -4.992 1.00 94.31 91 TYR A N 1
ATOM 690 C CA . TYR A 1 91 ? -12.528 -11.119 -5.870 1.00 94.31 91 TYR A CA 1
ATOM 691 C C . TYR A 1 91 ? -11.646 -12.278 -5.408 1.00 94.31 91 TYR A C 1
ATOM 693 O O . TYR A 1 91 ? -10.685 -12.087 -4.665 1.00 94.31 91 TYR A O 1
ATOM 701 N N . VAL A 1 92 ? -11.964 -13.487 -5.864 1.00 94.00 92 VAL A N 1
ATOM 702 C CA . VAL A 1 92 ? -11.123 -14.667 -5.651 1.00 94.00 92 VAL A CA 1
ATOM 703 C C . VAL A 1 92 ? -10.404 -14.975 -6.957 1.00 94.00 92 VAL A C 1
ATOM 705 O O . VAL A 1 92 ? -11.040 -15.209 -7.983 1.00 94.00 92 VAL A O 1
ATOM 708 N N . GLY A 1 93 ? -9.076 -14.917 -6.927 1.00 89.88 93 GLY A N 1
ATOM 709 C CA . GLY A 1 93 ? -8.217 -15.230 -8.065 1.00 89.88 93 GLY A CA 1
ATOM 710 C C . GLY A 1 93 ? -7.220 -16.336 -7.736 1.00 89.88 93 GLY A C 1
ATOM 711 O O . GLY A 1 93 ? -7.351 -17.047 -6.744 1.00 89.88 93 GLY A O 1
ATOM 712 N N . LYS A 1 94 ? -6.163 -16.441 -8.547 1.00 89.12 94 LYS A N 1
ATOM 713 C CA . LYS A 1 94 ? -5.077 -17.416 -8.340 1.00 89.12 94 LYS A CA 1
ATOM 714 C C . LYS A 1 94 ? -4.373 -17.300 -6.978 1.00 89.12 94 LYS A C 1
ATOM 716 O O . LYS A 1 94 ? -3.851 -18.291 -6.492 1.00 89.12 94 LYS A O 1
ATOM 721 N N . ASN A 1 95 ? -4.376 -16.105 -6.381 1.00 87.31 95 ASN A N 1
ATOM 722 C CA . ASN A 1 95 ? -3.781 -15.817 -5.072 1.00 87.31 95 ASN A CA 1
ATOM 723 C C . ASN A 1 95 ? -4.854 -15.778 -3.962 1.00 87.31 95 ASN A C 1
ATOM 725 O O . ASN A 1 95 ? -4.684 -15.112 -2.947 1.00 87.31 95 ASN A O 1
ATOM 729 N N . GLY A 1 96 ? -6.006 -16.419 -4.185 1.00 92.50 96 GLY A N 1
ATOM 730 C CA . GLY A 1 96 ? -7.131 -16.399 -3.256 1.00 92.50 96 GLY A CA 1
ATOM 731 C C . GLY A 1 96 ? -7.830 -15.039 -3.193 1.00 92.50 96 GLY A C 1
ATOM 732 O O . GLY A 1 96 ? -7.949 -14.332 -4.201 1.00 92.50 96 GLY A O 1
ATOM 733 N N . TYR A 1 97 ? -8.333 -14.697 -2.004 1.00 92.94 97 TYR A N 1
ATOM 734 C CA . TYR A 1 97 ? -9.048 -13.448 -1.755 1.00 92.94 97 TYR A CA 1
ATOM 735 C C . TYR A 1 97 ? -8.150 -12.237 -2.020 1.00 92.94 97 TYR A C 1
ATOM 737 O O . TYR A 1 97 ? -7.066 -12.100 -1.453 1.00 92.94 97 TYR A O 1
ATOM 745 N N . SER A 1 98 ? -8.617 -11.360 -2.901 1.00 95.38 98 SER A N 1
ATOM 746 C CA . SER A 1 98 ? -7.877 -10.209 -3.397 1.00 95.38 98 SER A CA 1
ATOM 747 C C . SER A 1 98 ? -8.774 -8.976 -3.441 1.00 95.38 98 SER A C 1
ATOM 749 O O . SER A 1 98 ? -9.933 -9.060 -3.838 1.00 95.38 98 SER A O 1
ATOM 751 N N . LEU A 1 99 ? -8.230 -7.815 -3.094 1.00 95.69 99 LEU A N 1
ATOM 752 C CA . LEU A 1 99 ? -8.889 -6.516 -3.190 1.00 95.69 99 LEU A CA 1
ATOM 753 C C . LEU A 1 99 ? -8.291 -5.731 -4.350 1.00 95.69 99 LEU A C 1
ATOM 755 O O . LEU A 1 99 ? -7.075 -5.533 -4.402 1.00 95.69 99 LEU A O 1
ATOM 759 N N . ARG A 1 100 ? -9.132 -5.247 -5.265 1.00 96.50 100 ARG A N 1
ATOM 760 C CA . ARG A 1 100 ? -8.682 -4.293 -6.285 1.00 96.50 100 ARG A CA 1
ATOM 761 C C . ARG A 1 100 ? -8.391 -2.936 -5.661 1.00 96.50 100 ARG A C 1
ATOM 763 O O . ARG A 1 100 ? -9.099 -2.514 -4.747 1.00 96.50 100 ARG A O 1
ATOM 770 N N . LEU A 1 101 ? -7.368 -2.258 -6.175 1.00 97.19 101 LEU A N 1
ATOM 771 C CA . LEU A 1 101 ? -6.989 -0.924 -5.723 1.00 97.19 101 LEU A CA 1
ATOM 772 C C . LEU A 1 101 ? -7.234 0.113 -6.819 1.00 97.19 101 LEU A C 1
ATOM 774 O O . LEU A 1 101 ? -6.780 -0.048 -7.953 1.00 97.19 101 LEU A O 1
ATOM 778 N N . ASP A 1 102 ? -7.902 1.200 -6.444 1.00 97.88 102 ASP A N 1
ATOM 779 C CA . ASP A 1 102 ? -8.011 2.411 -7.254 1.00 97.88 102 ASP A CA 1
ATOM 780 C C . ASP A 1 102 ? -7.042 3.457 -6.689 1.00 97.88 102 ASP A C 1
ATOM 782 O O . ASP A 1 102 ? -7.070 3.748 -5.492 1.00 97.88 102 ASP A O 1
ATOM 786 N N . GLY A 1 103 ? -6.170 4.014 -7.528 1.00 97.81 103 GLY A N 1
ATOM 787 C CA . GLY A 1 103 ? -5.263 5.086 -7.121 1.00 97.81 103 GLY A CA 1
ATOM 788 C C . GLY A 1 103 ? -5.970 6.439 -7.098 1.00 97.81 103 GLY A C 1
ATOM 789 O O . GLY A 1 103 ? -6.708 6.763 -8.028 1.00 97.81 103 GLY A O 1
ATOM 790 N N . LEU A 1 104 ? -5.749 7.225 -6.044 1.00 97.62 104 LEU A N 1
ATOM 791 C CA . LEU A 1 104 ? -6.386 8.535 -5.846 1.00 97.62 104 LEU A CA 1
ATOM 792 C C . LEU A 1 104 ? -5.491 9.718 -6.258 1.00 97.62 104 LEU A C 1
ATOM 794 O O . LEU A 1 104 ? -5.899 10.876 -6.170 1.00 97.62 104 LEU A O 1
ATOM 798 N N . GLU A 1 105 ? -4.273 9.446 -6.727 1.00 97.12 105 GLU A N 1
ATOM 799 C CA . GLU A 1 105 ? -3.281 10.450 -7.110 1.00 97.12 105 GLU A CA 1
ATOM 800 C C . GLU A 1 105 ? -2.892 10.253 -8.584 1.00 97.12 105 GLU A C 1
ATOM 802 O O . GLU A 1 105 ? -2.001 9.454 -8.888 1.00 97.12 105 GLU A O 1
ATOM 807 N N . PRO A 1 106 ? -3.529 10.974 -9.534 1.00 95.62 106 PRO A N 1
ATOM 808 C CA . PRO A 1 106 ? -3.420 10.692 -10.969 1.00 95.62 106 PRO A CA 1
ATOM 809 C C . PRO A 1 106 ? -1.988 10.567 -11.502 1.00 95.62 106 PRO A C 1
ATOM 811 O O . PRO A 1 106 ? -1.694 9.655 -12.276 1.00 95.62 106 PRO A O 1
ATOM 814 N N . ALA A 1 107 ? -1.083 11.438 -11.045 1.00 96.06 107 ALA A N 1
ATOM 815 C CA . ALA A 1 107 ? 0.317 11.442 -11.464 1.00 96.06 107 ALA A CA 1
ATOM 816 C C . ALA A 1 107 ? 1.169 10.332 -10.814 1.00 96.06 107 ALA A C 1
ATOM 818 O O . ALA A 1 107 ? 2.212 9.980 -11.356 1.00 96.06 107 ALA A O 1
ATOM 819 N N . ILE A 1 108 ? 0.740 9.772 -9.678 1.00 97.38 108 ILE A N 1
ATOM 820 C CA . ILE A 1 108 ? 1.542 8.846 -8.859 1.00 97.38 108 ILE A CA 1
ATOM 821 C C . ILE A 1 108 ? 1.043 7.405 -8.997 1.00 97.38 108 ILE A C 1
ATOM 823 O O . ILE A 1 108 ? 1.843 6.490 -9.203 1.00 97.38 108 ILE A O 1
ATOM 827 N N . ASN A 1 109 ? -0.271 7.200 -8.901 1.00 98.12 109 ASN A N 1
ATOM 828 C CA . ASN A 1 109 ? -0.896 5.879 -8.892 1.00 98.12 109 ASN A CA 1
ATOM 829 C C . ASN A 1 109 ? -2.211 5.796 -9.675 1.00 98.12 109 ASN A C 1
ATOM 831 O O . ASN A 1 109 ? -2.900 4.779 -9.607 1.00 98.12 109 ASN A O 1
ATOM 835 N N . GLY A 1 110 ? -2.554 6.819 -10.464 1.00 97.69 110 GLY A N 1
ATOM 836 C CA . GLY A 1 110 ? -3.808 6.865 -11.225 1.00 97.69 110 GL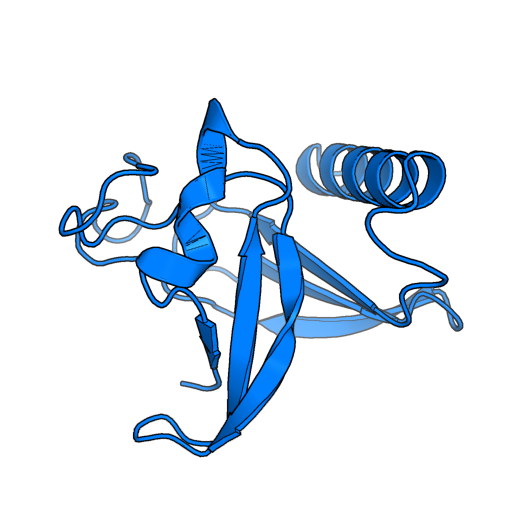Y A CA 1
ATOM 837 C C . GLY A 1 110 ? -4.053 5.676 -12.164 1.00 97.69 110 GLY A C 1
ATOM 838 O O . GLY A 1 110 ? -5.199 5.396 -12.498 1.00 97.69 110 GLY A O 1
ATOM 839 N N . ARG A 1 111 ? -3.009 4.931 -12.560 1.00 97.81 111 ARG A N 1
ATOM 840 C CA . ARG A 1 111 ? -3.132 3.725 -13.398 1.00 97.81 111 ARG A CA 1
ATOM 841 C C . ARG A 1 111 ? -3.190 2.421 -12.596 1.00 97.81 111 ARG A C 1
ATOM 843 O O . ARG A 1 111 ? -3.070 1.348 -13.177 1.00 97.81 111 ARG A O 1
ATOM 850 N N . ALA A 1 112 ? -3.366 2.463 -11.274 1.00 97.56 112 ALA A N 1
ATOM 851 C CA . ALA A 1 112 ? -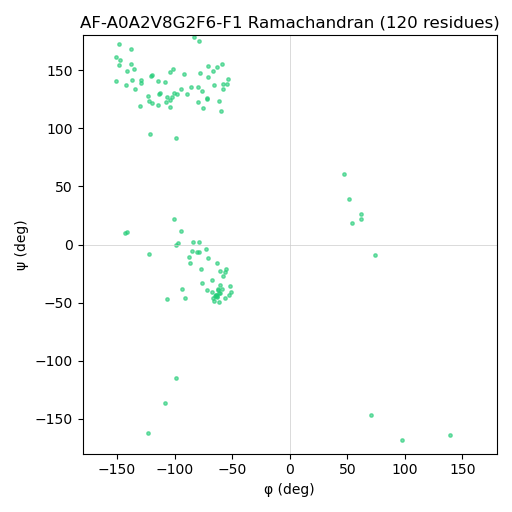3.373 1.267 -10.421 1.00 97.56 112 ALA A CA 1
ATOM 852 C C . ALA A 1 112 ? -4.350 0.178 -10.896 1.00 97.56 112 ALA A C 1
ATOM 854 O O . ALA A 1 112 ? -3.982 -0.997 -10.962 1.00 97.56 112 ALA A O 1
ATOM 855 N N . ARG A 1 113 ? -5.564 0.588 -11.289 1.00 95.69 113 ARG A N 1
ATOM 856 C CA . ARG A 1 113 ? -6.621 -0.303 -11.782 1.00 95.69 113 ARG A CA 1
ATOM 857 C C . ARG A 1 113 ? -6.242 -0.964 -13.106 1.00 95.69 113 ARG A C 1
ATOM 859 O O . ARG A 1 113 ? -6.339 -2.180 -13.229 1.00 95.69 113 ARG A O 1
ATOM 866 N N . GLU A 1 114 ? -5.769 -0.169 -14.065 1.00 95.81 114 GLU A N 1
ATOM 867 C CA . GLU A 1 114 ? -5.277 -0.627 -15.374 1.00 95.81 114 GLU A CA 1
ATOM 868 C C . GLU A 1 114 ? -4.108 -1.609 -15.218 1.00 95.81 114 GLU A C 1
ATOM 870 O O . GLU A 1 114 ? -4.024 -2.623 -15.904 1.00 95.81 114 GLU A O 1
ATOM 875 N N . ARG A 1 115 ? -3.233 -1.343 -14.245 1.00 97.00 115 ARG A N 1
ATOM 876 C CA . ARG A 1 115 ? -2.059 -2.161 -13.924 1.00 97.00 115 ARG A CA 1
ATOM 877 C C . ARG A 1 115 ? -2.381 -3.410 -13.108 1.00 97.00 115 ARG A C 1
ATOM 879 O O . ARG A 1 115 ? -1.456 -4.130 -12.737 1.00 97.00 115 ARG A O 1
ATOM 886 N N . ALA A 1 116 ? -3.660 -3.657 -12.819 1.00 94.50 116 ALA A N 1
ATOM 887 C CA . ALA A 1 116 ? -4.132 -4.763 -11.995 1.00 94.50 116 ALA A CA 1
ATOM 888 C C . ALA A 1 116 ? -3.406 -4.854 -10.638 1.00 94.50 116 ALA A C 1
ATOM 890 O O . ALA A 1 116 ? -3.104 -5.948 -10.158 1.00 94.50 116 ALA A O 1
ATOM 891 N N . ILE A 1 117 ? -3.119 -3.704 -10.013 1.00 95.56 117 ILE A N 1
ATOM 892 C CA . ILE A 1 117 ? -2.568 -3.674 -8.655 1.00 95.56 117 ILE A CA 1
ATOM 893 C C . ILE A 1 117 ? -3.675 -4.072 -7.680 1.00 95.56 117 ILE A C 1
ATOM 895 O O . ILE A 1 117 ? -4.771 -3.504 -7.672 1.00 95.56 117 ILE A O 1
ATOM 899 N N . VAL A 1 118 ? -3.376 -5.070 -6.855 1.00 96.00 118 VAL A N 1
ATOM 900 C CA . VAL A 1 118 ? -4.306 -5.649 -5.889 1.00 96.00 118 VAL A CA 1
ATOM 901 C C . VAL A 1 118 ? -3.593 -5.895 -4.561 1.00 96.00 118 VAL A C 1
ATOM 903 O O . VAL A 1 118 ? -2.378 -6.094 -4.537 1.00 96.00 118 VAL A O 1
ATOM 906 N N . MET A 1 119 ? -4.350 -5.926 -3.468 1.00 95.19 119 MET A N 1
ATOM 907 C CA . MET A 1 119 ? -3.904 -6.521 -2.203 1.00 95.19 119 MET A CA 1
ATOM 908 C C . MET A 1 119 ? -4.396 -7.961 -2.149 1.00 95.19 119 MET A C 1
ATOM 910 O O . MET A 1 119 ? -5.564 -8.203 -2.436 1.00 95.19 119 MET A O 1
ATOM 914 N N . HIS A 1 120 ? -3.548 -8.912 -1.777 1.00 94.00 120 HIS A N 1
ATOM 915 C CA . HIS A 1 120 ? -3.938 -10.309 -1.587 1.00 94.00 120 HIS A CA 1
ATOM 916 C C . HIS A 1 120 ? -3.095 -10.950 -0.480 1.00 94.00 120 HIS A C 1
ATOM 918 O O . HIS A 1 120 ? -2.012 -10.452 -0.165 1.00 94.00 120 HIS A O 1
ATOM 924 N N . GLY A 1 121 ? -3.595 -12.043 0.102 1.00 87.19 121 GLY A N 1
ATOM 925 C CA . GLY A 1 121 ? -2.810 -12.880 1.015 1.00 87.19 121 GLY A CA 1
ATOM 926 C C . GLY A 1 121 ? -1.665 -13.579 0.279 1.00 87.19 121 GLY A C 1
ATOM 927 O O . GLY A 1 121 ? -1.773 -13.824 -0.923 1.00 87.19 121 GLY A O 1
ATOM 928 N N . ALA A 1 122 ? -0.559 -13.837 0.975 1.00 70.00 122 ALA A N 1
ATOM 929 C CA . ALA A 1 122 ? 0.574 -14.573 0.411 1.00 70.00 122 ALA A CA 1
ATOM 930 C C . ALA A 1 122 ? 0.227 -16.044 0.139 1.00 70.00 122 ALA A C 1
ATOM 932 O O . ALA A 1 122 ? -0.541 -16.623 0.939 1.00 70.00 122 ALA A O 1
#

Sequence (122 aa):
MPKVFSLALHAAATAVARRDVTSPATLTVIDFSRPSTTRRLWVYDLRSHELVLEDLVSHGRGSGRTLPTMFSNDPGSNQSSLGVFRTADAYVGKNGYSLRLDGLEPAINGRARERAIVMHGA

Nearest PDB structures (foldseek):
  4r5o-assembly3_C  TM=4.991E-01  e=1.738E+00  Bacteroides thetaiotaomicron VPI-5482
  8avg-assembly1_B  TM=6.804E-01  e=6.911E+00  Mus musculus
  8pty-assembly1_B  TM=3.909E-01  e=4.821E+00  Homo sapiens
  7peq-assembly1_AJ  TM=2.864E-01  e=2.346E+00  Homo sapiens

pLDDT: mean 95.39, std 5.08, range [55.22, 98.38]

Foldseek 3Di:
DPPQVVVQVVQVVVCCVVVVDPPDQKGWTADLQAFLVDFGIWIAGPVVRDTPDTGGDDWFPLQDDRRGDDADQDAPSSGHFDADWDFDDWDQDPLGIKTQIAHPDCHTHNCSNVNRPIDGDD

Secondary structure (DSSP, 8-state):
--HHHHHHHHHHHHHHHTTSSSS-SEEEEE-TTS-TTS--EEEEETTT--EEEEE-----GGGBSSSB-----STT------S-EEEEEEEEETTEEEEEEEES-TTTTTTTTTTT-EEE--

Mean predicted aligned error: 2.89 Å